Protein AF-A0A2U2ZK35-F1 (afdb_monomer)

Mean predicted aligned error: 5.12 Å

Radius of gyration: 12.44 Å; Cα contacts (8 Å, |Δi|>4): 121; chains: 1; bounding box: 26×25×37 Å

Nearest PDB structures (foldseek):
  6z1p-assembly1_AS  TM=5.018E-01  e=7.906E-01  Tetrahymena thermophila SB210
  5cuk-assembly1_A  TM=5.282E-01  e=1.176E+00  Pseudomonas aeruginosa PAO1
  8q41-assembly1_B  TM=5.030E-01  e=2.600E+00  Thermoanaerobacter brockii subsp. finnii Ako-1
  8q41-assembly1_A  TM=5.013E-01  e=3.387E+00  Thermoanaerobacter brockii subsp. finnii Ako-1
  7s1x-assembly1_A  TM=5.547E-01  e=8.550E+00  Homo sapiens

Secondary structure (DSSP, 8-state):
--HHHHH-TT-BSS---TTS---SEEETTTTEEEEEEESSHHHHHHHHHHHHHHHHHHHHHHSS--EEEEEEE----

Sequence (77 aa):
MSYKNALGAGCDFEVTLPSGLRPDAVDWKNRVVRELKSDAKSSQATGRRQLKQYVAELEEMTGQSWTGHLDTYKRFG

Foldseek 3Di:
DDPDVVVPDQWDAQDQAPVRDGFRTARPPVQETEHEFEPDPVRQVVLVVSQVVVQVRSCVVPVDGHHYYYHYDYDPD

pLDDT: mean 86.98, std 11.39, range [53.09, 96.75]

Solvent-accessible surface area (backbone atoms only — not comparable to full-atom values): 4554 Å² total; per-residue (Å²): 135,56,72,68,71,74,70,43,100,65,50,47,66,78,50,67,46,96,90,68,48,64,52,60,28,36,23,75,89,82,32,35,40,32,36,79,30,48,66,50,68,69,44,43,54,51,45,54,54,51,32,53,54,52,28,53,50,50,22,66,76,67,74,45,85,53,41,59,42,79,46,68,42,84,74,84,127

Structure (mmCIF, N/CA/C/O backbone):
data_AF-A0A2U2ZK35-F1
#
_entry.id   AF-A0A2U2ZK35-F1
#
loop_
_atom_site.group_PDB
_atom_site.id
_atom_site.type_symbol
_atom_site.label_atom_id
_atom_site.label_alt_id
_atom_site.label_comp_id
_atom_site.label_asym_id
_atom_site.label_entity_id
_atom_site.label_seq_id
_atom_site.pdbx_PDB_ins_code
_atom_site.Cartn_x
_atom_site.Cartn_y
_atom_site.Cartn_z
_atom_site.occupancy
_atom_site.B_iso_or_equiv
_atom_site.auth_seq_id
_atom_site.auth_comp_id
_atom_site.auth_asym_id
_atom_site.auth_atom_id
_atom_site.pdbx_PDB_model_num
ATOM 1 N N . MET A 1 1 ? 4.692 -15.788 -16.400 1.00 53.09 1 MET A N 1
ATOM 2 C CA . MET A 1 1 ? 4.081 -15.853 -15.053 1.00 53.09 1 MET A CA 1
ATOM 3 C C . MET A 1 1 ? 3.283 -14.578 -14.825 1.00 53.09 1 MET A C 1
ATOM 5 O O . MET A 1 1 ? 3.849 -13.513 -15.036 1.00 53.09 1 MET A O 1
ATOM 9 N N . SER A 1 2 ? 2.004 -14.654 -14.444 1.00 66.31 2 SER A N 1
ATOM 10 C CA . SER A 1 2 ? 1.268 -13.471 -13.969 1.00 66.31 2 SER A CA 1
ATOM 11 C C . SER A 1 2 ? 1.706 -13.135 -12.537 1.00 66.31 2 SER A C 1
ATOM 13 O O . SER A 1 2 ? 2.100 -14.032 -11.790 1.00 66.31 2 SER A O 1
ATOM 15 N N . TYR A 1 3 ? 1.635 -11.862 -12.144 1.00 63.16 3 TYR A N 1
ATOM 16 C CA . TYR A 1 3 ? 1.951 -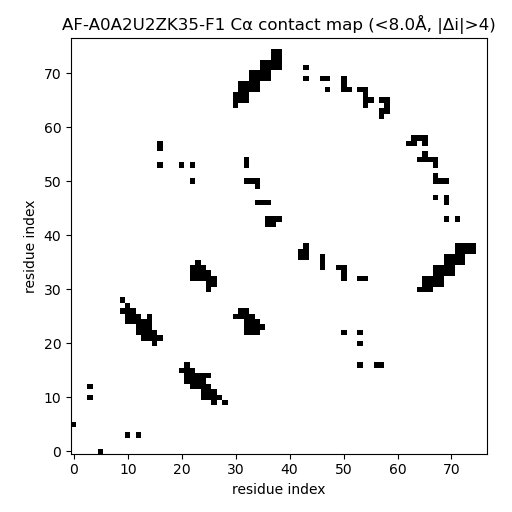11.415 -10.779 1.00 63.16 3 TYR A CA 1
ATOM 17 C C . TYR A 1 3 ? 1.114 -12.156 -9.719 1.00 63.16 3 TYR A C 1
ATOM 19 O O . TYR A 1 3 ? 1.647 -12.593 -8.701 1.00 63.16 3 TYR A O 1
ATOM 27 N N . LYS A 1 4 ? -0.161 -12.438 -10.034 1.00 65.62 4 LYS A N 1
ATOM 28 C CA . LYS A 1 4 ? -1.064 -13.249 -9.200 1.00 65.62 4 LYS A CA 1
ATOM 29 C C . LYS A 1 4 ? -0.516 -14.667 -8.946 1.00 65.62 4 LYS A C 1
ATOM 31 O O . LYS A 1 4 ? -0.561 -15.155 -7.823 1.00 65.62 4 LYS A O 1
ATOM 36 N N . ASN A 1 5 ? 0.089 -15.302 -9.954 1.00 63.62 5 ASN A N 1
ATOM 37 C CA . ASN A 1 5 ? 0.673 -16.642 -9.807 1.00 63.62 5 ASN A CA 1
ATOM 38 C C . ASN A 1 5 ? 1.989 -16.644 -9.009 1.00 63.62 5 ASN A C 1
ATOM 40 O O . ASN A 1 5 ? 2.359 -17.685 -8.475 1.00 63.62 5 ASN A O 1
ATOM 44 N N . ALA A 1 6 ? 2.706 -15.516 -8.944 1.00 65.25 6 ALA A N 1
ATOM 45 C CA . ALA A 1 6 ? 3.971 -15.407 -8.214 1.00 65.25 6 ALA A CA 1
ATOM 46 C C . ALA A 1 6 ? 3.775 -15.224 -6.698 1.00 65.25 6 ALA A C 1
ATOM 48 O O . ALA A 1 6 ? 4.608 -15.676 -5.918 1.00 65.25 6 ALA A O 1
ATOM 49 N N . LEU A 1 7 ? 2.677 -14.583 -6.286 1.00 66.62 7 LEU A N 1
ATOM 50 C CA . LEU A 1 7 ? 2.360 -14.317 -4.878 1.00 66.62 7 LEU A CA 1
ATOM 51 C C . LEU A 1 7 ? 1.593 -15.458 -4.184 1.00 66.62 7 LEU A C 1
ATOM 53 O O . LEU A 1 7 ? 1.598 -15.539 -2.958 1.00 66.62 7 LEU A O 1
ATOM 57 N N . GLY A 1 8 ? 0.983 -16.369 -4.948 1.00 61.69 8 GLY A N 1
ATOM 58 C CA . GLY A 1 8 ? 0.227 -17.506 -4.414 1.00 61.69 8 GLY A CA 1
ATOM 59 C C . GLY A 1 8 ? -1.193 -17.149 -3.946 1.00 61.69 8 GLY A C 1
ATOM 60 O O . GLY A 1 8 ? -1.641 -16.010 -4.046 1.00 61.69 8 GLY A O 1
ATOM 61 N N . ALA A 1 9 ? -1.925 -18.147 -3.440 1.00 62.22 9 ALA A N 1
ATOM 62 C CA . ALA A 1 9 ? -3.366 -18.079 -3.144 1.00 62.22 9 ALA A CA 1
ATOM 63 C C . ALA A 1 9 ? -3.749 -17.328 -1.843 1.00 62.22 9 ALA A C 1
ATOM 65 O O . ALA A 1 9 ? -4.763 -17.645 -1.230 1.00 62.22 9 ALA A O 1
ATOM 66 N N . GLY A 1 10 ? -2.936 -16.372 -1.385 1.00 70.31 10 GLY A N 1
ATOM 67 C CA . GLY A 1 10 ? -3.138 -15.677 -0.101 1.00 70.31 10 GLY A CA 1
ATOM 68 C C . GLY A 1 10 ? -3.284 -14.160 -0.194 1.00 70.31 10 GLY A C 1
ATOM 69 O O . GLY A 1 10 ? -3.403 -13.505 0.836 1.00 70.31 10 GLY A O 1
ATOM 70 N N . CYS A 1 11 ? -3.228 -13.603 -1.402 1.00 80.94 11 CYS A N 1
ATOM 71 C CA . CYS A 1 11 ? -3.363 -12.172 -1.631 1.00 80.94 11 CYS A CA 1
ATOM 72 C C . CYS A 1 11 ? -4.674 -11.877 -2.361 1.00 80.94 11 CYS A C 1
ATOM 74 O O . CYS A 1 11 ? -4.996 -12.542 -3.348 1.00 80.94 11 CYS A O 1
ATOM 76 N N . ASP A 1 12 ? -5.373 -10.840 -1.915 1.00 85.06 12 ASP A N 1
ATOM 77 C CA . ASP A 1 12 ? -6.485 -10.259 -2.652 1.00 85.06 12 ASP A CA 1
ATOM 78 C C . ASP A 1 12 ? -5.937 -9.256 -3.6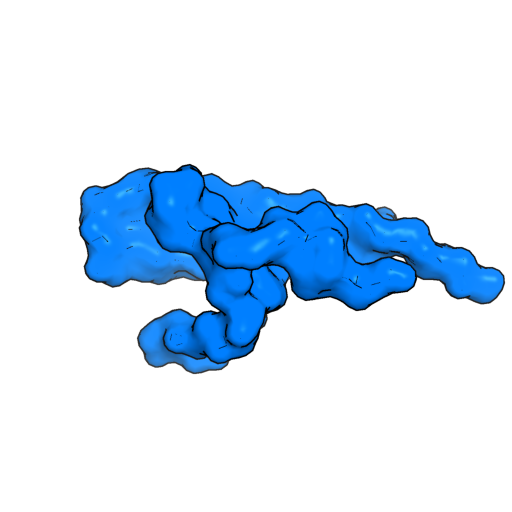62 1.00 85.06 12 ASP A C 1
ATOM 80 O O . ASP A 1 12 ? -5.162 -8.359 -3.325 1.00 85.06 12 ASP A O 1
ATOM 84 N N . PHE A 1 13 ? -6.346 -9.415 -4.913 1.00 80.44 13 PHE A N 1
ATOM 85 C CA . PHE A 1 13 ? -5.986 -8.541 -6.022 1.00 80.44 13 PHE A CA 1
ATOM 86 C C . PHE A 1 13 ? -7.258 -7.807 -6.443 1.00 80.44 13 PHE A C 1
ATOM 88 O O . PHE A 1 13 ? -8.282 -8.467 -6.583 1.00 80.44 13 PHE A O 1
ATOM 95 N N . GLU A 1 14 ? -7.192 -6.490 -6.670 1.00 82.44 14 GLU A N 1
ATOM 96 C CA . GLU A 1 14 ? -8.350 -5.597 -6.938 1.00 82.44 14 GLU A CA 1
ATOM 97 C C . GLU A 1 14 ? -9.074 -5.065 -5.686 1.00 82.44 14 GLU A C 1
ATOM 99 O O . GLU A 1 14 ? -10.229 -4.639 -5.744 1.00 82.44 14 GLU A O 1
ATOM 104 N N . VAL A 1 15 ? -8.372 -4.997 -4.553 1.00 86.00 15 VAL A N 1
ATOM 105 C CA . VAL A 1 15 ? -8.872 -4.284 -3.372 1.00 86.00 15 VAL A CA 1
ATOM 106 C C . VAL A 1 15 ? -8.971 -2.789 -3.680 1.00 86.00 15 VAL A C 1
ATOM 108 O O . VAL A 1 15 ? -8.024 -2.175 -4.168 1.00 86.00 15 VAL A O 1
ATOM 111 N N . THR A 1 16 ? -10.124 -2.193 -3.379 1.00 91.69 16 THR A N 1
ATOM 112 C CA . THR A 1 16 ? -10.301 -0.737 -3.374 1.00 91.69 16 THR A CA 1
ATOM 113 C C . THR A 1 16 ? -10.435 -0.284 -1.929 1.00 91.69 16 THR A C 1
ATOM 115 O O . THR A 1 16 ? -11.350 -0.710 -1.228 1.00 91.69 16 THR A O 1
ATOM 118 N N . LEU A 1 17 ? -9.502 0.553 -1.488 1.00 89.12 17 LEU A N 1
ATOM 119 C CA . LEU A 1 17 ? -9.543 1.175 -0.172 1.00 89.12 17 LEU A CA 1
ATOM 120 C C . LEU A 1 17 ? -10.649 2.250 -0.130 1.00 89.12 17 LEU A C 1
ATOM 122 O O . LEU A 1 17 ? -11.041 2.754 -1.188 1.00 89.12 17 LEU A O 1
ATOM 126 N N . PRO A 1 18 ? -11.163 2.621 1.055 1.00 87.88 18 PRO A N 1
ATOM 127 C CA . PRO A 1 18 ? -12.174 3.669 1.225 1.00 87.88 18 PRO A CA 1
ATOM 128 C C . PRO A 1 18 ? -11.857 5.001 0.531 1.00 87.88 18 PRO A C 1
ATOM 130 O O . PRO A 1 18 ? -12.762 5.660 0.025 1.00 87.88 18 PRO A O 1
ATOM 133 N N . SER A 1 19 ? -10.582 5.374 0.442 1.00 87.88 19 SER A N 1
ATOM 134 C CA . SER A 1 19 ? -10.087 6.548 -0.284 1.00 87.88 19 SER A CA 1
ATOM 135 C C . SER A 1 19 ? -10.237 6.452 -1.809 1.00 87.88 19 SER A C 1
ATOM 137 O O . SER A 1 19 ? -9.975 7.422 -2.522 1.00 87.88 19 SER A O 1
ATOM 139 N N . GLY A 1 20 ? -10.631 5.288 -2.334 1.00 89.88 20 GLY A N 1
ATOM 140 C CA . GLY A 1 20 ? -10.672 4.968 -3.760 1.00 89.88 20 GLY A CA 1
ATOM 141 C C . GLY A 1 20 ? -9.334 4.477 -4.317 1.00 89.88 20 GLY A C 1
ATOM 142 O O . GLY A 1 20 ? -9.246 4.144 -5.503 1.00 89.88 20 GLY A O 1
ATOM 143 N N . LEU A 1 21 ? -8.295 4.413 -3.482 1.00 89.81 21 LEU A N 1
ATOM 144 C CA . LEU A 1 21 ? -6.987 3.892 -3.852 1.00 89.81 21 LEU A CA 1
ATOM 145 C C . LEU A 1 21 ? -7.015 2.373 -4.049 1.00 89.81 21 LEU A C 1
ATOM 147 O O . LEU A 1 21 ? -7.759 1.654 -3.390 1.00 89.81 21 LEU A O 1
ATOM 151 N N . ARG A 1 22 ? -6.186 1.879 -4.972 1.00 92.94 22 ARG A N 1
ATOM 152 C CA . ARG A 1 22 ? -6.172 0.469 -5.377 1.00 92.94 22 ARG A CA 1
ATOM 153 C C . ARG A 1 22 ? -4.756 -0.096 -5.330 1.00 92.94 22 ARG A C 1
ATOM 155 O O . ARG A 1 22 ? -4.027 0.108 -6.299 1.00 92.94 22 ARG A O 1
ATOM 162 N N . PRO A 1 23 ? -4.350 -0.741 -4.224 1.00 92.12 23 PRO A N 1
ATOM 163 C CA . PRO A 1 23 ? -3.110 -1.506 -4.196 1.00 92.12 23 PRO A CA 1
ATOM 164 C C . PRO A 1 23 ? -3.160 -2.688 -5.171 1.00 92.12 23 PRO A C 1
ATOM 166 O O . PRO A 1 23 ? -4.226 -3.260 -5.414 1.00 92.12 23 PRO A O 1
ATOM 169 N N . ASP A 1 24 ? -1.997 -3.088 -5.688 1.00 91.19 24 ASP A N 1
ATOM 170 C CA . ASP A 1 24 ? -1.903 -4.239 -6.593 1.00 91.19 24 ASP A CA 1
ATOM 171 C C . ASP A 1 24 ? -2.272 -5.555 -5.896 1.00 91.19 24 ASP A C 1
ATOM 173 O O . ASP A 1 24 ? -2.925 -6.410 -6.501 1.00 91.19 24 ASP A O 1
ATOM 177 N N . ALA A 1 25 ? -1.867 -5.724 -4.632 1.00 92.00 25 ALA A N 1
ATOM 178 C CA . ALA A 1 25 ? -2.241 -6.884 -3.829 1.00 92.00 25 ALA A CA 1
ATOM 179 C C . ALA A 1 25 ? -2.286 -6.576 -2.326 1.00 92.00 25 ALA A C 1
ATOM 181 O O . ALA A 1 25 ? -1.493 -5.779 -1.818 1.00 92.00 25 ALA A O 1
ATOM 182 N N . VAL A 1 26 ? -3.167 -7.258 -1.595 1.00 92.06 26 VAL A N 1
ATOM 183 C CA . VAL A 1 26 ? -3.267 -7.169 -0.132 1.00 92.06 26 VAL A CA 1
ATOM 184 C C . VAL A 1 26 ? -3.256 -8.567 0.474 1.00 92.06 26 VAL A C 1
ATOM 186 O O . VAL A 1 26 ? -4.100 -9.402 0.169 1.00 92.06 26 VAL A O 1
ATOM 189 N N . ASP A 1 27 ? -2.298 -8.820 1.357 1.00 91.50 27 ASP A N 1
ATOM 190 C CA . ASP A 1 27 ? -2.223 -10.011 2.194 1.00 91.50 27 ASP A CA 1
ATOM 191 C C . ASP A 1 27 ? -2.726 -9.654 3.595 1.00 91.50 27 ASP A C 1
ATOM 193 O O . ASP A 1 27 ? -1.976 -9.160 4.442 1.00 91.50 27 ASP A O 1
ATOM 197 N N . TRP A 1 28 ? -4.013 -9.887 3.839 1.00 89.94 28 TRP A N 1
ATOM 198 C CA . TRP A 1 28 ? -4.650 -9.595 5.126 1.00 89.94 28 TRP A CA 1
ATOM 199 C C . TRP A 1 28 ? -4.099 -10.442 6.270 1.00 89.94 28 TRP A C 1
ATOM 201 O O . TRP A 1 28 ? -4.042 -9.984 7.409 1.00 89.94 28 TRP A O 1
ATOM 211 N N . LYS A 1 29 ? -3.666 -11.672 5.973 1.00 89.62 29 LYS A N 1
ATOM 212 C CA . LYS A 1 29 ? -3.160 -12.607 6.980 1.00 89.62 29 LYS A CA 1
ATOM 213 C C . LYS A 1 29 ? -1.822 -12.135 7.538 1.00 89.62 29 LYS A C 1
ATOM 215 O O . LYS A 1 29 ? -1.623 -12.144 8.750 1.00 89.62 29 LYS A O 1
ATOM 220 N N . ASN A 1 30 ? -0.912 -11.734 6.656 1.00 90.56 30 ASN A N 1
ATOM 221 C CA . ASN A 1 30 ? 0.410 -11.244 7.039 1.00 90.56 30 ASN A CA 1
ATOM 222 C C . ASN A 1 30 ? 0.443 -9.721 7.242 1.00 90.56 30 ASN A C 1
ATOM 224 O O . ASN A 1 30 ? 1.450 -9.202 7.721 1.00 90.56 30 ASN A O 1
ATOM 228 N N . ARG A 1 31 ? -0.655 -9.020 6.924 1.00 94.00 31 ARG A N 1
ATOM 229 C CA . ARG A 1 31 ? -0.809 -7.555 6.999 1.00 94.00 31 ARG A CA 1
ATOM 230 C C . ARG A 1 31 ? 0.205 -6.836 6.122 1.00 94.00 31 ARG A C 1
ATOM 232 O O . ARG A 1 31 ? 0.912 -5.917 6.543 1.00 94.00 31 ARG A O 1
ATOM 239 N N . VAL A 1 32 ? 0.292 -7.306 4.882 1.00 93.62 32 VAL A N 1
ATOM 240 C CA . VAL A 1 32 ? 1.202 -6.773 3.872 1.00 93.62 32 VAL A CA 1
ATOM 241 C C . VAL A 1 32 ? 0.393 -6.226 2.709 1.00 93.62 32 VAL A C 1
ATOM 243 O O . VAL A 1 32 ? -0.379 -6.952 2.093 1.00 93.62 32 VAL A O 1
ATOM 246 N N . VAL A 1 33 ? 0.609 -4.9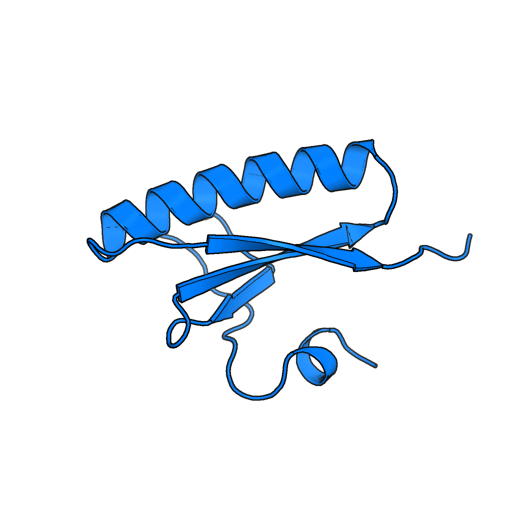61 2.368 1.00 94.50 33 VAL A N 1
ATOM 247 C CA . VAL A 1 33 ? 0.120 -4.370 1.120 1.00 94.50 33 VAL A CA 1
ATOM 248 C C . VAL A 1 33 ? 1.260 -4.309 0.116 1.00 94.50 33 VAL A C 1
ATOM 250 O O . VAL A 1 33 ? 2.383 -3.940 0.465 1.00 94.50 33 VAL A O 1
ATOM 253 N N . ARG A 1 34 ? 0.996 -4.706 -1.126 1.00 94.00 34 ARG A N 1
ATOM 254 C CA . ARG A 1 34 ? 2.002 -4.813 -2.180 1.00 94.00 34 ARG A CA 1
ATOM 255 C C . ARG A 1 34 ? 1.676 -3.903 -3.350 1.00 94.00 34 ARG A C 1
ATOM 257 O O . ARG A 1 34 ? 0.517 -3.743 -3.721 1.00 94.00 34 ARG A O 1
ATOM 264 N N . GLU A 1 35 ? 2.733 -3.351 -3.928 1.00 94.38 35 GLU A N 1
ATOM 265 C CA . GLU A 1 35 ? 2.694 -2.560 -5.153 1.00 94.38 35 GLU A CA 1
ATOM 266 C C . GLU A 1 35 ? 3.777 -3.081 -6.099 1.00 94.38 35 GLU A C 1
ATOM 268 O O . GLU A 1 35 ? 4.937 -3.223 -5.699 1.00 94.38 35 GLU A O 1
ATOM 273 N N . LEU A 1 36 ? 3.418 -3.331 -7.353 1.00 91.94 36 LEU A N 1
ATOM 274 C CA . LEU A 1 36 ? 4.309 -3.788 -8.405 1.00 91.94 36 LEU A CA 1
ATOM 275 C C . LEU A 1 36 ? 4.713 -2.618 -9.301 1.00 91.94 36 LEU A C 1
ATOM 277 O O . LEU A 1 36 ? 3.913 -2.050 -10.045 1.00 91.94 36 LEU A O 1
ATOM 281 N N . LYS A 1 37 ? 6.007 -2.304 -9.317 1.00 90.75 37 LYS A N 1
ATOM 282 C CA . LYS A 1 37 ? 6.576 -1.271 -10.191 1.00 90.75 37 LYS A CA 1
ATOM 283 C C . LYS A 1 37 ? 7.693 -1.816 -11.071 1.00 90.75 37 LYS A C 1
ATOM 285 O O . LYS A 1 37 ? 8.278 -2.863 -10.813 1.00 90.75 37 LYS A O 1
ATOM 290 N N . SER A 1 38 ? 8.012 -1.080 -12.132 1.00 89.69 38 SER A N 1
ATOM 291 C CA . SER A 1 38 ? 9.254 -1.322 -12.870 1.00 89.69 38 SER A CA 1
ATOM 292 C C . SER A 1 38 ? 10.476 -0.954 -12.019 1.00 89.69 38 SER A C 1
ATOM 294 O O . SER A 1 38 ? 10.391 -0.150 -11.087 1.00 89.69 38 SER A O 1
ATOM 296 N N . ASP A 1 39 ? 11.636 -1.501 -12.368 1.00 88.69 39 ASP A N 1
ATOM 297 C CA . ASP A 1 39 ? 12.919 -1.214 -11.713 1.00 88.69 39 ASP A CA 1
ATOM 298 C C . ASP A 1 39 ? 13.437 0.227 -11.909 1.00 88.69 39 ASP A C 1
ATOM 300 O O . ASP A 1 39 ? 14.372 0.648 -11.224 1.00 88.69 39 ASP A O 1
ATOM 304 N N . ALA A 1 40 ? 12.800 1.033 -12.762 1.00 90.25 40 ALA A N 1
ATOM 305 C CA . ALA A 1 40 ? 13.113 2.450 -12.920 1.00 90.25 40 ALA A CA 1
ATOM 306 C C . ALA A 1 40 ? 12.963 3.224 -11.593 1.00 90.25 40 ALA A C 1
ATOM 308 O O . ALA A 1 40 ? 11.928 3.159 -10.926 1.00 90.25 40 ALA A O 1
ATOM 309 N N . LYS A 1 41 ? 13.970 4.034 -11.231 1.00 89.50 41 LYS A N 1
ATOM 310 C CA . LYS A 1 41 ? 14.002 4.781 -9.954 1.00 89.50 41 LYS A CA 1
ATOM 311 C C . LYS A 1 41 ? 12.761 5.653 -9.725 1.00 89.50 41 LYS A C 1
ATOM 313 O O . LYS A 1 41 ? 12.256 5.709 -8.607 1.00 89.50 41 LYS A O 1
ATO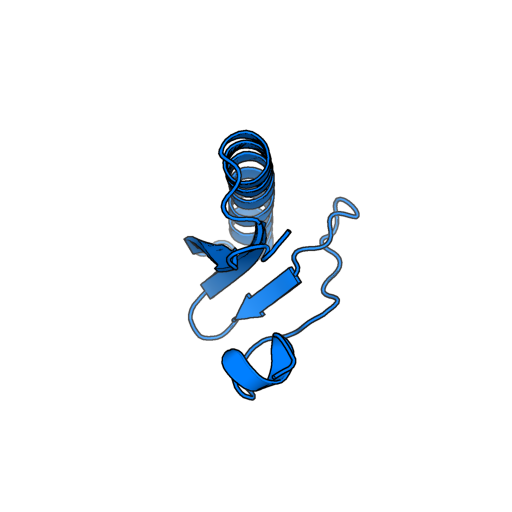M 318 N N . SER A 1 42 ? 12.263 6.315 -10.770 1.00 91.56 42 SER A N 1
ATOM 319 C CA . SER A 1 42 ? 11.045 7.135 -10.707 1.00 91.56 42 SER A CA 1
ATOM 320 C C . SER A 1 42 ? 9.804 6.295 -10.392 1.00 91.56 42 SER A C 1
ATOM 322 O O . SER A 1 42 ? 9.007 6.671 -9.538 1.00 91.56 42 SER A O 1
ATOM 3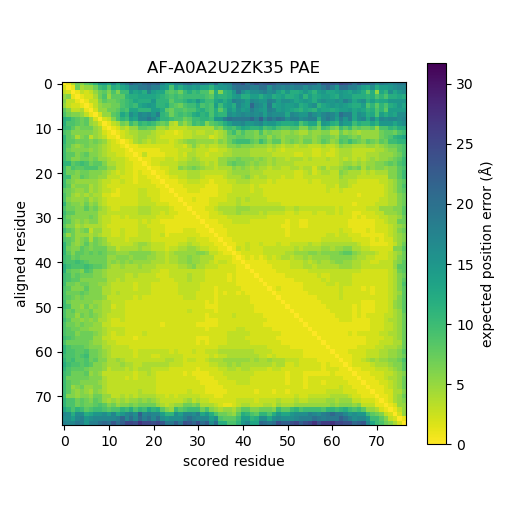24 N N . SER A 1 43 ? 9.686 5.124 -11.020 1.00 90.44 43 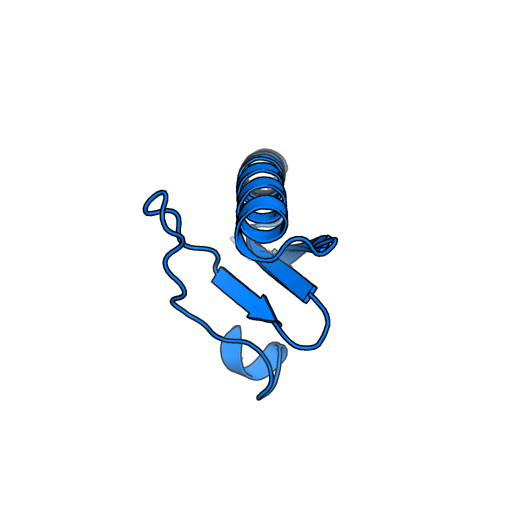SER A N 1
ATOM 325 C CA . SER A 1 43 ? 8.603 4.159 -10.804 1.00 90.44 43 SER A CA 1
ATOM 326 C C . SER A 1 43 ? 8.594 3.648 -9.362 1.00 90.44 43 SER A C 1
ATOM 328 O O . SER A 1 43 ? 7.572 3.718 -8.678 1.00 90.44 43 SER A O 1
ATOM 330 N N . GLN A 1 44 ? 9.765 3.254 -8.851 1.00 92.69 44 GLN A N 1
ATOM 331 C CA . GLN A 1 44 ? 9.918 2.814 -7.465 1.00 92.69 44 GLN A CA 1
ATOM 332 C C . GLN A 1 44 ? 9.596 3.924 -6.458 1.00 92.69 44 GLN A C 1
ATOM 334 O O . GLN A 1 44 ? 8.969 3.665 -5.431 1.00 92.69 44 GLN A O 1
ATOM 339 N N . ALA A 1 45 ? 10.012 5.165 -6.730 1.00 93.56 45 ALA A N 1
ATOM 340 C CA . ALA A 1 45 ? 9.718 6.300 -5.858 1.00 93.56 45 ALA A CA 1
ATOM 341 C C . ALA A 1 45 ? 8.207 6.562 -5.759 1.00 93.56 45 ALA A C 1
ATOM 343 O O . ALA A 1 45 ? 7.697 6.787 -4.660 1.00 93.56 45 ALA A O 1
ATOM 344 N N . THR A 1 46 ? 7.489 6.478 -6.881 1.00 93.25 46 THR A N 1
ATOM 345 C CA . THR A 1 46 ? 6.025 6.580 -6.907 1.00 93.25 46 THR A CA 1
ATOM 346 C C . THR A 1 46 ? 5.373 5.434 -6.139 1.00 93.25 46 THR A C 1
ATOM 348 O O . THR A 1 46 ? 4.551 5.699 -5.264 1.00 93.25 46 THR A O 1
ATOM 351 N N . GLY A 1 47 ? 5.801 4.187 -6.367 1.00 93.75 47 GLY A N 1
ATOM 352 C CA . GLY A 1 47 ? 5.273 3.030 -5.635 1.00 93.75 47 GLY A CA 1
ATOM 353 C C . GLY A 1 47 ? 5.461 3.149 -4.120 1.00 93.75 47 GLY A C 1
ATOM 354 O O . GLY A 1 47 ? 4.536 2.900 -3.358 1.00 93.75 47 GLY A O 1
ATOM 355 N N . ARG A 1 48 ? 6.613 3.650 -3.653 1.00 94.44 48 ARG A N 1
ATOM 356 C CA . ARG A 1 48 ? 6.843 3.904 -2.215 1.00 94.44 48 ARG A CA 1
ATOM 357 C C . ARG A 1 48 ? 5.910 4.967 -1.638 1.00 94.44 48 ARG A C 1
ATOM 359 O O . ARG A 1 48 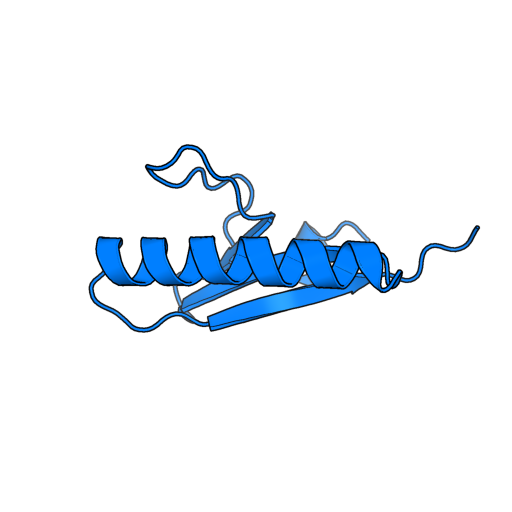? 5.552 4.872 -0.469 1.00 94.44 48 ARG A O 1
ATOM 366 N N . ARG A 1 49 ? 5.547 5.994 -2.414 1.00 95.06 49 ARG A N 1
ATOM 3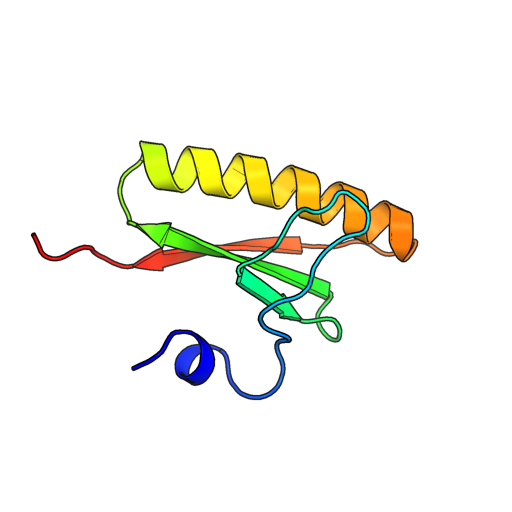67 C CA . ARG A 1 49 ? 4.582 7.017 -1.973 1.00 95.06 49 ARG A CA 1
ATOM 368 C C . ARG A 1 49 ? 3.180 6.427 -1.845 1.00 95.06 49 ARG A C 1
ATOM 370 O O . ARG A 1 49 ? 2.539 6.663 -0.830 1.00 95.06 49 ARG A O 1
ATOM 377 N N . GLN A 1 50 ? 2.764 5.628 -2.825 1.00 94.38 50 GLN A N 1
ATOM 378 C CA . GLN A 1 50 ? 1.487 4.912 -2.805 1.00 94.38 50 GLN A CA 1
ATOM 379 C C . GLN A 1 50 ? 1.403 3.950 -1.613 1.00 94.38 50 GLN A C 1
ATOM 381 O O . GLN A 1 50 ? 0.483 4.051 -0.811 1.00 94.38 50 GLN A O 1
ATOM 386 N N . LEU A 1 51 ? 2.431 3.120 -1.404 1.00 95.88 51 LEU A N 1
ATOM 387 C CA . LEU A 1 51 ? 2.490 2.187 -0.274 1.00 95.88 51 LEU A CA 1
ATOM 388 C C . LEU A 1 51 ? 2.358 2.878 1.085 1.00 95.88 51 LEU A C 1
ATOM 390 O O . LEU A 1 51 ? 1.698 2.346 1.967 1.00 95.88 51 LEU A O 1
ATOM 394 N N . LYS A 1 52 ? 2.955 4.064 1.268 1.00 96.00 52 LYS A N 1
ATOM 395 C CA . LYS A 1 52 ? 2.793 4.828 2.515 1.00 96.00 52 LYS A CA 1
ATOM 396 C C . LYS A 1 52 ? 1.342 5.235 2.762 1.00 96.00 52 LYS A C 1
ATOM 398 O O . LYS A 1 52 ? 0.900 5.172 3.901 1.00 96.00 52 LYS A O 1
ATOM 403 N N . GLN A 1 53 ? 0.626 5.648 1.716 1.00 95.44 53 GLN A N 1
ATOM 404 C CA . GLN A 1 53 ? -0.794 5.991 1.823 1.00 95.44 53 GLN A CA 1
ATOM 405 C C . GLN A 1 53 ? -1.622 4.750 2.153 1.00 95.44 53 GLN A C 1
ATOM 407 O O . GLN A 1 53 ? -2.433 4.793 3.068 1.00 95.44 53 GLN A O 1
ATOM 412 N N . TYR A 1 54 ? -1.353 3.631 1.474 1.00 94.81 54 TYR A N 1
ATOM 413 C CA . TYR A 1 54 ? -2.081 2.384 1.702 1.00 94.81 54 TYR A CA 1
ATOM 414 C C . TYR A 1 54 ? -1.857 1.836 3.106 1.00 94.81 54 TYR A C 1
ATOM 416 O O . TYR A 1 54 ? -2.812 1.420 3.744 1.00 94.81 54 TYR A O 1
ATOM 424 N N . VAL A 1 55 ? -0.613 1.853 3.597 1.00 95.94 55 VAL A N 1
ATOM 425 C CA . VAL A 1 55 ? -0.307 1.443 4.972 1.00 95.94 55 VAL A CA 1
ATOM 426 C C . VAL A 1 55 ? -1.067 2.324 5.951 1.00 95.94 55 VAL A C 1
ATOM 428 O O . VAL A 1 55 ? -1.817 1.782 6.744 1.00 95.94 55 VAL A O 1
ATOM 431 N N . ALA A 1 56 ? -0.950 3.651 5.858 1.00 96.06 56 ALA A N 1
ATOM 432 C CA . ALA A 1 56 ? -1.629 4.548 6.793 1.00 96.06 56 ALA A CA 1
ATOM 433 C C . ALA A 1 56 ? -3.149 4.312 6.830 1.00 96.06 56 ALA A C 1
ATOM 435 O O . ALA A 1 56 ? -3.731 4.212 7.905 1.00 96.06 56 ALA A O 1
ATOM 436 N N . GLU A 1 57 ? -3.776 4.155 5.664 1.00 95.50 57 GLU A N 1
ATOM 437 C CA . GLU A 1 57 ? -5.212 3.898 5.567 1.00 95.50 57 GLU A CA 1
ATOM 438 C C . GLU A 1 57 ? -5.602 2.511 6.099 1.00 95.50 57 GLU A C 1
ATOM 440 O O . GLU A 1 57 ? -6.577 2.384 6.832 1.00 95.50 57 GLU A O 1
ATOM 445 N N . LEU A 1 58 ? -4.830 1.464 5.797 1.00 94.31 58 LEU A N 1
ATOM 446 C CA . LEU A 1 58 ? -5.080 0.121 6.326 1.00 94.31 58 LEU A CA 1
ATOM 447 C C . LEU A 1 58 ? -4.877 0.061 7.846 1.00 94.31 58 LEU A C 1
ATOM 449 O O . LEU A 1 58 ? -5.644 -0.611 8.540 1.00 94.31 58 LEU A O 1
ATOM 453 N N . GLU A 1 59 ? -3.883 0.773 8.377 1.00 96.75 59 GLU A N 1
ATOM 454 C CA . GLU A 1 59 ? -3.668 0.910 9.819 1.00 96.75 59 GLU A CA 1
ATOM 455 C C . GLU A 1 59 ? -4.839 1.635 10.488 1.00 96.75 59 GLU A C 1
ATOM 457 O O . GLU A 1 59 ? -5.336 1.167 11.512 1.00 96.75 59 GLU A O 1
ATOM 462 N N . GLU A 1 60 ? -5.344 2.710 9.881 1.00 95.38 60 GLU A N 1
ATOM 463 C CA . GLU A 1 60 ? -6.522 3.439 10.362 1.00 95.38 60 GLU A CA 1
ATOM 464 C C . GLU A 1 60 ? -7.795 2.577 10.322 1.00 95.38 60 GLU A C 1
ATOM 466 O O . GLU A 1 60 ? -8.532 2.510 11.304 1.00 95.38 60 GLU A O 1
ATOM 471 N N . MET A 1 61 ? -8.033 1.858 9.221 1.00 92.56 61 MET A N 1
ATOM 472 C CA . MET A 1 61 ? -9.216 1.007 9.046 1.00 92.56 61 MET A CA 1
ATOM 473 C C . MET A 1 61 ? -9.248 -0.191 9.994 1.00 92.56 61 MET A C 1
ATOM 475 O O . MET A 1 61 ? -10.317 -0.607 10.438 1.00 92.56 61 MET A O 1
ATOM 479 N N . THR A 1 62 ? -8.091 -0.809 10.235 1.00 93.31 62 THR A N 1
ATOM 480 C CA . THR A 1 62 ? -8.013 -2.089 10.955 1.00 93.31 62 THR A CA 1
ATOM 481 C C . THR A 1 62 ? -7.559 -1.940 12.402 1.00 93.31 62 THR A C 1
ATOM 483 O O . THR A 1 62 ? -7.715 -2.880 13.183 1.00 93.31 62 THR A O 1
ATOM 486 N N . GLY A 1 63 ? -6.970 -0.797 12.766 1.00 93.88 63 GLY A N 1
ATOM 487 C CA . GLY A 1 63 ? -6.327 -0.582 14.063 1.00 93.88 63 GLY A CA 1
ATOM 488 C C . GLY A 1 63 ? -5.085 -1.451 14.292 1.00 93.88 63 GLY A C 1
ATOM 489 O O . GLY A 1 63 ? -4.653 -1.615 15.433 1.00 93.88 63 GLY A O 1
ATOM 490 N N . GLN A 1 64 ? -4.525 -2.058 13.242 1.00 95.12 64 GLN A N 1
ATOM 491 C CA . GLN A 1 64 ? -3.350 -2.932 13.310 1.00 95.12 64 GLN A CA 1
ATOM 492 C C . GLN A 1 64 ? -2.195 -2.341 12.514 1.00 95.12 64 GLN A C 1
ATOM 494 O O . GLN A 1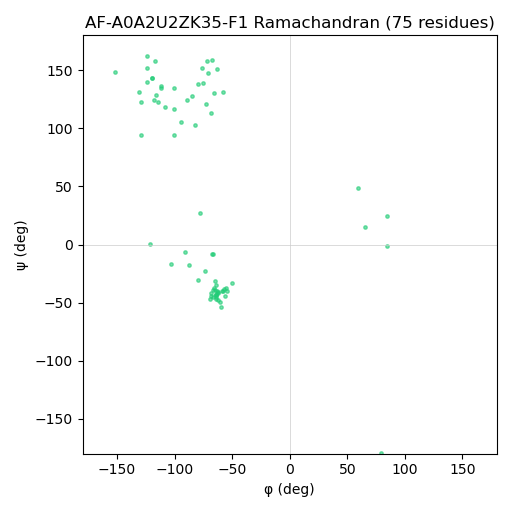 64 ? -2.434 -1.564 11.608 1.00 95.12 64 GLN A O 1
ATOM 499 N N . SER A 1 65 ? -0.953 -2.733 12.804 1.00 95.75 65 SER A N 1
ATOM 500 C CA . SER A 1 65 ? 0.202 -2.310 12.002 1.00 95.75 65 SER A CA 1
ATOM 501 C C . SER A 1 65 ? 0.275 -3.047 10.665 1.00 95.75 65 SER A C 1
ATOM 503 O O . SER A 1 65 ? 0.097 -4.271 10.621 1.00 95.75 65 SER A O 1
ATOM 505 N N . TRP A 1 66 ? 0.614 -2.315 9.604 1.00 96.38 66 TRP A N 1
ATOM 506 C CA . TRP A 1 66 ? 0.714 -2.831 8.238 1.00 96.38 66 TRP A CA 1
ATOM 507 C C . TRP A 1 66 ? 2.090 -2.585 7.629 1.00 96.38 66 TRP A C 1
ATOM 509 O O . TRP A 1 66 ? 2.795 -1.634 7.954 1.00 96.38 66 TRP A O 1
ATOM 519 N N . THR A 1 67 ? 2.489 -3.459 6.705 1.00 96.31 67 THR A N 1
ATOM 520 C CA . THR A 1 67 ? 3.762 -3.335 5.984 1.00 96.31 67 THR A CA 1
ATOM 521 C C . THR A 1 67 ? 3.530 -3.125 4.495 1.00 96.31 67 THR A C 1
ATOM 523 O O . THR A 1 67 ? 2.845 -3.912 3.849 1.00 96.31 67 THR A O 1
ATOM 526 N N . GLY A 1 68 ? 4.150 -2.091 3.928 1.00 94.81 68 GLY A N 1
ATOM 527 C CA . GLY A 1 68 ? 4.169 -1.861 2.486 1.00 94.81 68 GLY A CA 1
ATOM 528 C C . GLY A 1 68 ? 5.358 -2.552 1.820 1.00 94.81 68 GLY A C 1
ATOM 529 O O . GLY A 1 68 ? 6.507 -2.284 2.177 1.00 94.81 68 GLY A O 1
ATOM 530 N N . HIS A 1 69 ? 5.106 -3.403 0.829 1.00 94.88 69 HIS A N 1
ATOM 531 C CA . HIS A 1 69 ? 6.133 -4.106 0.067 1.00 94.88 69 HIS A CA 1
ATOM 532 C C . HIS A 1 69 ? 6.135 -3.653 -1.395 1.00 94.88 69 HIS A C 1
ATOM 534 O O . HIS A 1 69 ? 5.128 -3.746 -2.091 1.00 94.88 69 HIS A O 1
ATOM 540 N N . LEU A 1 70 ? 7.281 -3.159 -1.863 1.00 93.62 70 LEU A N 1
ATOM 541 C CA . LEU A 1 70 ? 7.457 -2.783 -3.261 1.00 93.62 70 LEU A CA 1
ATOM 542 C C . LEU A 1 70 ? 8.067 -3.957 -4.023 1.00 93.62 70 LEU A C 1
ATOM 544 O O . LEU A 1 70 ? 9.269 -4.209 -3.913 1.00 93.62 70 LEU A O 1
ATOM 548 N N . ASP A 1 71 ? 7.249 -4.628 -4.820 1.00 90.50 71 ASP A N 1
ATOM 549 C CA . ASP A 1 71 ? 7.717 -5.610 -5.783 1.00 90.50 71 ASP A CA 1
ATOM 550 C C . ASP A 1 71 ? 8.252 -4.881 -7.025 1.00 90.50 71 ASP A C 1
ATOM 552 O O . ASP A 1 71 ? 7.674 -3.898 -7.502 1.00 90.50 71 ASP A O 1
ATOM 556 N N . THR A 1 72 ? 9.382 -5.348 -7.559 1.00 89.81 72 THR A N 1
ATOM 557 C CA . THR A 1 72 ? 9.977 -4.771 -8.772 1.00 89.81 72 THR A CA 1
ATOM 558 C C . THR A 1 72 ? 10.171 -5.821 -9.849 1.00 89.81 72 THR A C 1
ATOM 560 O O . THR A 1 72 ? 10.581 -6.946 -9.567 1.00 89.81 72 THR A O 1
ATOM 563 N N . TYR A 1 73 ? 9.902 -5.448 -11.098 1.00 85.62 73 TYR A N 1
ATOM 564 C CA . TYR A 1 73 ? 10.230 -6.264 -12.263 1.00 85.62 73 TYR A CA 1
ATOM 565 C C . TYR A 1 73 ? 11.194 -5.520 -13.187 1.00 85.62 73 TYR A C 1
ATOM 567 O O . TYR A 1 73 ? 11.100 -4.301 -13.371 1.00 85.62 73 TYR A O 1
ATOM 575 N N . LYS A 1 74 ? 12.121 -6.267 -13.796 1.00 82.44 74 LYS A N 1
ATOM 576 C CA . LYS A 1 74 ? 12.980 -5.734 -14.854 1.00 82.44 74 LYS A CA 1
ATOM 577 C C . LYS A 1 74 ? 12.148 -5.558 -16.112 1.00 82.44 74 LYS A C 1
ATOM 579 O O . LYS A 1 74 ? 11.581 -6.524 -16.625 1.00 82.44 74 LYS A O 1
ATOM 584 N N . ARG A 1 75 ? 12.082 -4.330 -16.616 1.00 69.19 75 ARG A N 1
ATOM 585 C CA . ARG A 1 75 ? 11.524 -4.069 -17.939 1.00 69.19 75 ARG A CA 1
ATOM 586 C C . ARG A 1 75 ? 12.637 -4.350 -18.946 1.00 69.19 75 ARG A C 1
ATOM 588 O O . ARG A 1 75 ? 13.562 -3.557 -19.062 1.00 69.19 75 ARG A O 1
ATOM 595 N N . PHE A 1 76 ? 12.588 -5.494 -19.624 1.00 60.81 76 PHE A N 1
ATOM 596 C CA . PHE A 1 76 ? 13.410 -5.676 -20.820 1.00 60.81 76 PHE A CA 1
ATOM 597 C C . PHE A 1 76 ? 12.843 -4.725 -21.881 1.00 60.81 76 PHE A C 1
ATOM 599 O O . PHE A 1 76 ? 11.659 -4.818 -22.213 1.00 60.81 76 PHE A O 1
ATOM 606 N N . GLY A 1 77 ? 13.639 -3.719 -22.246 1.00 55.12 77 GLY A N 1
ATOM 607 C CA . GLY A 1 77 ? 13.325 -2.761 -23.306 1.00 55.12 77 GLY A CA 1
ATOM 608 C C . GLY A 1 77 ? 13.532 -3.361 -24.683 1.00 55.12 77 GLY A C 1
ATOM 609 O O . GLY A 1 77 ? 14.355 -4.298 -24.788 1.00 55.12 77 GLY A O 1
#